Protein AF-A0A938CHU1-F1 (afdb_monomer_lite)

Structure (mmCIF, N/CA/C/O backbone):
data_AF-A0A938CHU1-F1
#
_entry.id   AF-A0A938CHU1-F1
#
loop_
_atom_site.group_PDB
_atom_site.id
_atom_site.type_symbol
_atom_site.label_atom_id
_atom_site.label_alt_id
_atom_site.label_comp_id
_atom_site.label_asym_id
_atom_site.label_entity_id
_atom_site.label_seq_id
_atom_site.pdbx_PDB_ins_code
_atom_site.Cartn_x
_atom_site.Cartn_y
_atom_site.Cartn_z
_atom_site.occupancy
_atom_site.B_iso_or_equiv
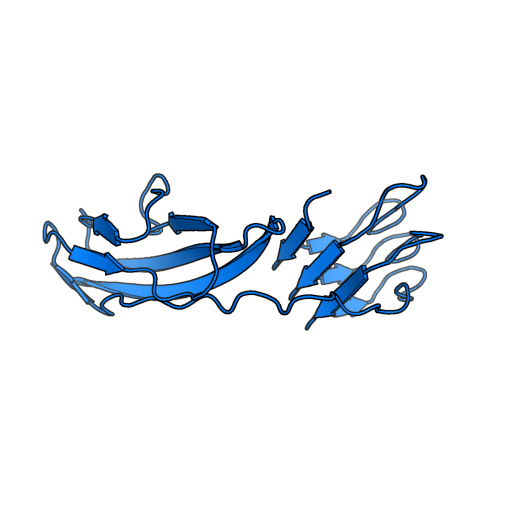_atom_site.auth_seq_id
_atom_site.auth_comp_id
_atom_site.auth_asym_id
_atom_site.auth_atom_id
_atom_site.pdbx_PDB_model_num
ATOM 1 N N . THR A 1 1 ? -0.183 15.457 -12.286 1.00 58.09 1 THR A N 1
ATOM 2 C CA . THR A 1 1 ? 0.098 14.006 -12.306 1.00 58.09 1 THR A CA 1
ATOM 3 C C . THR A 1 1 ? 0.262 13.580 -10.870 1.00 58.09 1 THR A C 1
ATOM 5 O O . THR A 1 1 ? 1.089 14.182 -10.195 1.00 58.09 1 THR A O 1
ATOM 8 N N . HIS A 1 2 ? -0.582 12.668 -10.393 1.00 72.88 2 HIS A N 1
ATOM 9 C CA . HIS A 1 2 ? -0.527 12.168 -9.017 1.00 72.88 2 HIS A CA 1
ATOM 10 C C . HIS A 1 2 ? 0.364 10.927 -8.959 1.00 72.88 2 HIS A C 1
ATOM 12 O O . HIS A 1 2 ? 0.427 10.177 -9.934 1.00 72.88 2 HIS A O 1
ATOM 18 N N . ASP A 1 3 ? 1.054 10.753 -7.840 1.00 90.25 3 ASP A N 1
ATOM 19 C CA . ASP A 1 3 ? 1.829 9.558 -7.523 1.00 90.25 3 ASP A CA 1
ATOM 20 C C . ASP A 1 3 ? 0.899 8.360 -7.308 1.00 90.25 3 ASP A C 1
ATOM 22 O O . ASP A 1 3 ? -0.205 8.515 -6.785 1.00 90.25 3 ASP A O 1
ATOM 26 N N . LEU A 1 4 ? 1.363 7.161 -7.667 1.00 91.31 4 LEU A N 1
ATOM 27 C CA . LEU A 1 4 ? 0.663 5.909 -7.380 1.00 91.31 4 LEU A CA 1
ATOM 28 C C . LEU A 1 4 ? 1.518 5.027 -6.471 1.00 91.31 4 LEU A C 1
ATOM 30 O O . LEU A 1 4 ? 2.692 4.788 -6.754 1.00 91.31 4 LEU A O 1
ATOM 34 N N . VAL A 1 5 ? 0.914 4.516 -5.398 1.00 94.00 5 VAL A N 1
ATOM 35 C CA . VAL A 1 5 ? 1.535 3.547 -4.487 1.00 94.00 5 VAL A CA 1
ATOM 36 C C . VAL A 1 5 ? 0.791 2.222 -4.591 1.00 94.00 5 VAL A C 1
ATOM 38 O O . VAL A 1 5 ? -0.428 2.176 -4.435 1.00 94.00 5 VAL A O 1
ATOM 41 N N . LEU A 1 6 ? 1.538 1.154 -4.842 1.00 94.81 6 LEU A N 1
ATOM 42 C CA . LEU A 1 6 ? 1.113 -0.231 -4.739 1.00 94.81 6 LEU A CA 1
ATOM 43 C C . LEU A 1 6 ? 1.800 -0.813 -3.509 1.00 94.81 6 LEU A C 1
ATOM 45 O O . LEU A 1 6 ? 3.027 -0.831 -3.424 1.00 94.81 6 LEU A O 1
ATOM 49 N N . GLU A 1 7 ? 1.011 -1.245 -2.536 1.00 93.38 7 GLU A N 1
ATOM 50 C CA . GLU A 1 7 ? 1.510 -1.726 -1.253 1.00 93.38 7 GLU A CA 1
ATOM 51 C C . GLU A 1 7 ? 0.927 -3.110 -0.972 1.00 93.38 7 GLU A C 1
ATOM 53 O O . GLU A 1 7 ? -0.273 -3.315 -1.145 1.00 93.38 7 GLU A O 1
ATOM 58 N N . GLU A 1 8 ? 1.782 -4.066 -0.602 1.00 93.81 8 GLU A N 1
ATOM 59 C CA . GLU A 1 8 ? 1.401 -5.457 -0.291 1.00 93.81 8 GLU A CA 1
ATOM 60 C C . GLU A 1 8 ? 0.638 -6.164 -1.428 1.00 93.81 8 GLU A C 1
ATOM 62 O O . GLU A 1 8 ? -0.171 -7.060 -1.206 1.00 93.81 8 GLU A O 1
ATOM 67 N N . CYS A 1 9 ? 0.908 -5.764 -2.673 1.00 96.56 9 CYS A N 1
ATOM 68 C CA . CYS A 1 9 ? 0.344 -6.396 -3.865 1.00 96.56 9 CYS A CA 1
ATOM 69 C C . CYS A 1 9 ? 1.168 -7.613 -4.310 1.00 96.56 9 CYS A C 1
ATOM 71 O O . CYS A 1 9 ? 2.399 -7.590 -4.253 1.00 96.56 9 CYS A O 1
ATOM 73 N N . GLU A 1 10 ? 0.493 -8.633 -4.834 1.00 98.12 10 GLU A N 1
ATOM 74 C CA . GLU A 1 10 ? 1.116 -9.815 -5.430 1.00 98.12 10 GLU A CA 1
ATOM 75 C C . GLU A 1 10 ? 0.815 -9.873 -6.933 1.00 98.12 10 GLU A C 1
ATOM 77 O O . GLU A 1 10 ? -0.339 -9.791 -7.357 1.00 98.12 10 GLU A O 1
ATOM 82 N N . PHE A 1 11 ? 1.868 -10.014 -7.736 1.00 98.06 11 PHE A N 1
ATOM 83 C CA . PHE A 1 11 ? 1.818 -10.168 -9.187 1.00 98.06 11 PHE A CA 1
ATOM 84 C C . PHE A 1 11 ? 2.430 -11.518 -9.547 1.00 98.06 11 PHE A C 1
ATOM 86 O O . PHE A 1 11 ? 3.609 -11.595 -9.903 1.00 98.06 11 PHE A O 1
ATOM 93 N N . SER A 1 12 ? 1.643 -12.585 -9.405 1.00 98.12 12 SER A N 1
ATOM 94 C CA . SER A 1 12 ? 2.144 -13.952 -9.524 1.00 98.12 12 SER A CA 1
ATOM 95 C C . SER A 1 12 ? 1.455 -14.782 -10.600 1.00 98.12 12 SER A C 1
ATOM 97 O O . SER A 1 12 ? 0.319 -14.509 -10.995 1.00 98.12 12 SER A O 1
ATOM 99 N N . ASN A 1 13 ? 2.155 -15.817 -11.074 1.00 98.00 13 ASN A N 1
ATOM 100 C CA . ASN A 1 13 ? 1.601 -16.868 -11.935 1.00 98.00 13 ASN A CA 1
ATOM 101 C C . ASN A 1 13 ? 0.956 -16.360 -13.240 1.00 98.00 13 ASN A C 1
ATOM 103 O O .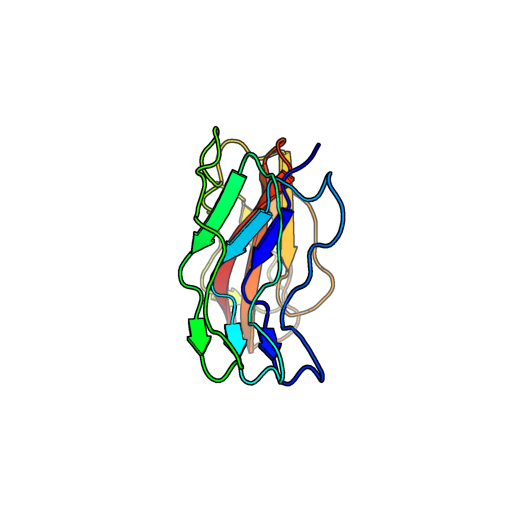 ASN A 1 13 ? 0.060 -16.998 -13.803 1.00 98.00 13 ASN A O 1
ATOM 107 N N . ASN A 1 14 ? 1.400 -15.212 -13.757 1.00 98.00 14 ASN A N 1
ATOM 108 C CA . ASN A 1 14 ? 0.866 -14.677 -15.001 1.00 98.00 14 ASN A CA 1
ATOM 109 C C . ASN A 1 14 ? 1.378 -15.479 -16.205 1.00 98.00 14 ASN A C 1
ATOM 111 O O . ASN A 1 14 ? 2.541 -15.880 -16.287 1.00 98.00 14 ASN A O 1
ATOM 115 N N . ALA A 1 15 ? 0.518 -15.630 -17.220 1.00 97.69 15 ALA A N 1
ATOM 116 C CA . ALA A 1 15 ? 0.854 -16.311 -18.476 1.00 97.69 15 ALA A CA 1
ATOM 117 C C . ALA A 1 15 ? 1.951 -15.598 -19.297 1.00 97.69 15 ALA A C 1
ATOM 119 O O . ALA A 1 15 ? 2.447 -16.144 -20.285 1.00 97.69 15 ALA A O 1
ATOM 120 N N . ARG A 1 16 ? 2.301 -14.362 -18.920 1.00 96.50 16 ARG A N 1
ATOM 121 C CA . ARG A 1 16 ? 3.382 -13.546 -19.485 1.00 96.50 16 ARG A CA 1
ATOM 122 C C . ARG A 1 16 ? 4.107 -12.822 -18.348 1.00 96.50 16 ARG A C 1
ATOM 124 O O . ARG A 1 16 ? 4.659 -13.482 -17.485 1.00 96.50 16 ARG A O 1
ATOM 131 N N . HIS A 1 17 ? 4.154 -11.497 -18.371 1.00 97.62 17 HIS A N 1
ATOM 132 C CA . HIS A 1 17 ? 4.907 -10.680 -17.423 1.00 97.62 17 HIS A CA 1
ATOM 133 C C . HIS A 1 17 ? 4.134 -10.471 -16.120 1.00 97.62 17 HIS A C 1
ATOM 135 O O . HIS A 1 17 ? 2.905 -10.513 -16.147 1.00 97.62 17 HIS A O 1
ATOM 141 N N . GLY A 1 18 ? 4.839 -10.195 -15.020 1.00 97.31 18 GLY A N 1
ATOM 142 C CA . GLY A 1 18 ? 4.193 -9.730 -13.788 1.00 97.31 18 GLY A CA 1
ATOM 143 C C . GLY A 1 18 ? 3.587 -8.338 -13.981 1.00 97.31 18 GLY A C 1
ATOM 144 O O . GLY A 1 18 ? 2.398 -8.124 -13.761 1.00 97.31 18 GLY A O 1
ATOM 145 N N . LEU A 1 19 ? 4.393 -7.402 -14.487 1.00 96.12 19 LEU A N 1
ATOM 146 C CA . LEU A 1 19 ? 3.982 -6.041 -14.835 1.00 96.12 19 LEU A CA 1
ATOM 147 C C . LEU A 1 19 ? 4.466 -5.667 -16.239 1.00 96.12 19 LEU A C 1
ATOM 149 O O . LEU A 1 19 ? 5.586 -5.994 -16.636 1.00 96.12 19 LEU A O 1
ATOM 153 N N . GLN A 1 20 ? 3.639 -4.942 -16.993 1.00 94.50 20 GLN A N 1
ATOM 154 C CA . GLN A 1 20 ? 3.997 -4.454 -18.322 1.00 94.50 20 GLN A CA 1
ATOM 155 C C . GLN A 1 20 ? 3.573 -2.993 -18.514 1.00 94.50 20 GLN A C 1
ATOM 157 O O . GLN A 1 20 ? 2.388 -2.665 -18.521 1.00 94.50 20 GLN A O 1
ATOM 162 N N . PHE A 1 21 ? 4.556 -2.125 -18.743 1.00 91.12 21 PHE A N 1
ATOM 163 C CA . PHE A 1 21 ? 4.390 -0.695 -18.986 1.00 91.12 21 PHE A CA 1
ATOM 164 C C . PHE A 1 21 ? 4.820 -0.374 -20.424 1.00 91.12 21 PHE A C 1
ATOM 166 O O . PHE A 1 21 ? 6.006 -0.248 -20.722 1.00 91.12 21 PHE A O 1
ATOM 173 N N . VAL A 1 22 ? 3.847 -0.316 -21.341 1.00 82.50 22 VAL A N 1
ATOM 174 C CA . VAL A 1 22 ? 4.101 -0.309 -22.799 1.00 82.50 22 VAL A CA 1
ATOM 175 C C . VAL A 1 22 ? 4.195 1.099 -23.393 1.00 82.50 22 VAL A C 1
ATOM 177 O O . VAL A 1 22 ? 4.924 1.313 -24.359 1.00 82.50 22 VAL A O 1
ATOM 180 N N . SER A 1 23 ? 3.451 2.064 -22.852 1.00 78.44 23 SER A N 1
ATOM 181 C CA . SER A 1 23 ? 3.403 3.433 -23.369 1.00 78.44 23 SER A CA 1
ATOM 182 C C . SER A 1 23 ? 4.172 4.410 -22.484 1.00 78.44 23 SER A C 1
ATOM 184 O O . SER A 1 23 ? 4.389 4.167 -21.298 1.00 78.44 23 SER A O 1
ATOM 186 N N . GLY A 1 24 ? 4.520 5.569 -23.050 1.00 74.69 24 GLY A N 1
ATOM 187 C CA . GLY A 1 24 ? 4.916 6.726 -22.249 1.00 74.69 24 GLY A CA 1
ATOM 188 C C . GLY A 1 24 ? 3.781 7.201 -21.332 1.00 74.69 24 GLY A C 1
ATOM 189 O O . GLY A 1 24 ? 2.622 6.814 -21.500 1.00 74.69 24 GLY A O 1
ATOM 190 N N . GLY A 1 25 ? 4.121 8.041 -20.354 1.00 76.44 25 GLY A N 1
ATOM 191 C CA . GLY A 1 25 ? 3.167 8.581 -19.378 1.00 76.44 25 GLY A CA 1
ATOM 192 C C . GLY A 1 25 ? 2.900 7.674 -18.173 1.00 76.44 25 GLY A C 1
ATOM 193 O O . GLY A 1 25 ? 2.181 8.088 -17.267 1.00 76.44 25 GLY A O 1
ATOM 194 N N . VAL A 1 26 ? 3.497 6.478 -18.138 1.00 84.19 26 VAL A N 1
ATOM 195 C CA . VAL A 1 26 ? 3.597 5.669 -16.921 1.00 84.19 26 VAL A CA 1
ATOM 196 C C . VAL A 1 26 ? 4.832 6.121 -16.155 1.00 84.19 26 VAL A C 1
ATOM 198 O O . VAL A 1 26 ? 5.959 5.822 -16.540 1.00 84.19 26 VAL A O 1
ATOM 201 N N . ASP A 1 27 ? 4.610 6.876 -15.090 1.00 88.25 27 ASP A N 1
ATOM 202 C CA . ASP A 1 27 ? 5.661 7.478 -14.285 1.00 88.25 27 ASP A CA 1
ATOM 203 C C . ASP A 1 27 ? 5.169 7.649 -12.845 1.00 88.25 27 ASP A C 1
ATOM 205 O O . ASP A 1 27 ? 3.962 7.629 -12.599 1.00 88.25 27 ASP A O 1
ATOM 209 N N . ARG A 1 28 ? 6.095 7.862 -11.909 1.00 92.19 28 ARG A N 1
ATOM 210 C CA . ARG A 1 28 ? 5.820 8.175 -10.505 1.00 92.19 28 ARG A CA 1
ATOM 211 C C . ARG A 1 28 ? 5.089 7.039 -9.783 1.00 92.19 28 ARG A C 1
ATOM 213 O O . ARG A 1 28 ? 4.060 7.239 -9.136 1.00 92.19 28 ARG A O 1
ATOM 220 N N . LEU A 1 29 ? 5.668 5.841 -9.889 1.00 93.94 29 LEU A N 1
ATOM 221 C CA . LEU A 1 29 ? 5.171 4.610 -9.268 1.00 93.94 29 LEU A CA 1
ATOM 222 C C . LEU A 1 29 ? 5.998 4.208 -8.042 1.00 93.94 29 LEU A C 1
ATOM 224 O O . LEU A 1 29 ? 7.226 4.266 -8.050 1.00 93.94 29 LEU A O 1
ATOM 228 N N . SER A 1 30 ? 5.324 3.752 -6.998 1.00 95.00 30 SER A N 1
ATOM 229 C CA . SER A 1 30 ? 5.940 3.201 -5.797 1.00 95.00 30 SER A CA 1
ATOM 230 C C . SER A 1 30 ? 5.405 1.803 -5.549 1.00 95.00 30 SER A C 1
ATOM 232 O O . SER A 1 30 ? 4.194 1.618 -5.473 1.00 95.00 30 SER A O 1
ATOM 234 N N . PHE A 1 31 ? 6.301 0.832 -5.421 1.00 95.88 31 PHE A N 1
ATOM 235 C CA . PHE A 1 31 ? 5.983 -0.542 -5.052 1.00 95.88 31 PHE A CA 1
ATOM 236 C C . PHE A 1 31 ? 6.576 -0.820 -3.676 1.00 95.88 31 PHE A C 1
ATOM 238 O O . PHE A 1 31 ? 7.778 -0.644 -3.465 1.00 95.88 31 PHE A O 1
ATOM 245 N N . ARG A 1 32 ? 5.741 -1.238 -2.725 1.00 94.81 32 ARG A N 1
ATOM 246 C CA . ARG A 1 32 ? 6.131 -1.456 -1.328 1.00 94.81 32 ARG A CA 1
ATOM 247 C C . ARG A 1 32 ? 5.659 -2.809 -0.851 1.00 94.81 32 ARG A C 1
ATOM 249 O O . ARG A 1 32 ? 4.466 -3.092 -0.897 1.00 94.81 32 ARG A O 1
ATOM 256 N N . ARG A 1 33 ? 6.578 -3.636 -0.354 1.00 95.75 33 ARG A N 1
ATOM 257 C CA . ARG A 1 33 ? 6.264 -4.988 0.135 1.00 95.75 33 ARG A CA 1
ATOM 258 C C . ARG A 1 33 ? 5.480 -5.814 -0.891 1.00 95.75 33 ARG A C 1
ATOM 260 O O . ARG A 1 33 ? 4.649 -6.640 -0.529 1.00 95.75 33 ARG A O 1
ATOM 267 N N . CYS A 1 34 ? 5.714 -5.555 -2.177 1.00 97.94 34 CYS A N 1
ATOM 268 C CA . CYS A 1 34 ? 5.086 -6.296 -3.257 1.00 97.94 34 CYS A CA 1
ATOM 269 C C . CYS A 1 34 ? 5.843 -7.595 -3.530 1.00 97.94 34 CYS A C 1
ATOM 271 O O . CYS A 1 34 ? 7.056 -7.687 -3.321 1.00 97.94 34 CYS A O 1
ATOM 273 N N . LYS A 1 35 ? 5.124 -8.577 -4.061 1.00 98.56 35 LYS A N 1
ATOM 274 C CA . LYS A 1 35 ? 5.692 -9.819 -4.578 1.00 98.56 35 LYS A CA 1
ATOM 275 C C . LYS A 1 35 ? 5.488 -9.887 -6.080 1.00 98.56 35 LYS A C 1
ATOM 277 O O . LYS A 1 35 ? 4.391 -9.604 -6.560 1.00 98.56 35 LYS A O 1
ATOM 282 N N . ILE A 1 36 ? 6.528 -10.242 -6.822 1.00 98.62 36 ILE A N 1
ATOM 283 C CA . ILE A 1 36 ? 6.451 -10.464 -8.267 1.00 98.62 36 ILE A CA 1
ATOM 284 C C . ILE A 1 36 ? 7.097 -11.814 -8.545 1.00 98.62 36 ILE A C 1
ATOM 286 O O . ILE A 1 36 ? 8.324 -11.907 -8.612 1.00 98.62 36 ILE A O 1
ATOM 290 N N . GLU A 1 37 ? 6.284 -12.860 -8.669 1.00 98.56 37 GLU A N 1
ATOM 291 C CA . GLU A 1 37 ? 6.795 -14.232 -8.645 1.00 98.56 37 GLU A CA 1
ATOM 292 C C . GLU A 1 37 ? 6.174 -15.178 -9.672 1.00 98.56 37 GLU A C 1
ATOM 294 O O . GLU A 1 37 ? 5.029 -15.022 -10.085 1.00 98.56 37 GLU A O 1
ATOM 299 N N . ASP A 1 38 ? 6.955 -16.162 -10.112 1.00 98.50 38 ASP A N 1
ATOM 300 C CA . ASP A 1 38 ? 6.488 -17.286 -10.935 1.00 98.50 38 ASP A CA 1
ATOM 301 C C . ASP A 1 38 ? 5.749 -16.890 -12.229 1.00 98.50 38 ASP A C 1
ATOM 303 O O . ASP A 1 38 ? 4.879 -17.605 -12.736 1.00 98.50 38 ASP A O 1
ATOM 307 N N . ASN A 1 39 ? 6.094 -15.737 -12.808 1.00 98.50 39 ASN A N 1
ATOM 308 C CA . ASN A 1 39 ? 5.533 -15.310 -14.084 1.00 98.50 39 ASN A CA 1
ATOM 309 C C . ASN A 1 39 ? 6.286 -15.967 -15.256 1.00 98.50 39 ASN A C 1
ATOM 311 O O . ASN A 1 39 ? 7.516 -16.032 -15.282 1.00 98.50 39 ASN A O 1
ATOM 315 N N . GLN A 1 40 ? 5.550 -16.416 -16.280 1.00 98.19 40 GLN A N 1
ATOM 316 C CA . GLN A 1 40 ? 6.125 -17.087 -17.464 1.00 98.19 40 GLN A CA 1
ATOM 317 C C . GLN A 1 40 ? 7.051 -16.174 -18.295 1.00 98.19 40 GLN A C 1
ATOM 319 O O . GLN A 1 40 ? 7.829 -16.643 -19.124 1.00 98.19 40 GLN A O 1
ATOM 324 N N . GLY A 1 41 ? 6.928 -14.858 -18.130 1.00 97.94 41 GLY A N 1
ATOM 325 C CA . GLY A 1 41 ? 7.765 -13.820 -18.723 1.00 97.94 41 GLY A CA 1
ATOM 326 C C . GLY A 1 41 ? 8.580 -13.067 -17.669 1.00 97.94 41 GLY A C 1
ATOM 327 O O . GLY A 1 41 ? 8.710 -13.499 -16.531 1.00 97.94 41 GLY A O 1
ATOM 328 N N . ALA A 1 42 ? 9.164 -11.932 -18.055 1.00 98.06 42 ALA A N 1
ATOM 329 C CA . ALA A 1 42 ? 9.883 -11.066 -17.115 1.00 98.06 42 ALA A CA 1
ATOM 330 C C . ALA A 1 42 ? 8.981 -10.560 -15.973 1.00 98.06 42 ALA A C 1
ATOM 332 O O . ALA A 1 42 ? 7.795 -10.303 -16.195 1.00 98.06 42 ALA A O 1
ATOM 333 N N . ALA A 1 43 ? 9.568 -10.354 -14.794 1.00 97.94 43 ALA A N 1
ATOM 334 C CA . ALA A 1 43 ? 8.932 -9.744 -13.634 1.00 97.94 43 ALA A CA 1
ATOM 335 C C . ALA A 1 43 ? 8.290 -8.404 -14.009 1.00 97.94 43 ALA A C 1
ATOM 337 O O . ALA A 1 43 ? 7.100 -8.188 -13.780 1.00 97.94 43 ALA A O 1
ATOM 338 N N . VAL A 1 44 ? 9.062 -7.536 -14.666 1.00 96.62 44 VAL A N 1
ATOM 339 C CA . VAL A 1 44 ? 8.610 -6.225 -15.128 1.00 96.62 44 VAL A CA 1
ATOM 340 C C . VAL A 1 44 ? 9.160 -5.945 -16.526 1.00 96.62 44 VAL A C 1
ATOM 342 O O . VAL A 1 44 ? 10.329 -6.187 -16.813 1.00 96.62 44 VAL A O 1
ATOM 345 N N . VAL A 1 45 ? 8.318 -5.405 -17.405 1.00 94.81 45 VAL A N 1
ATOM 346 C CA . VAL A 1 45 ? 8.721 -4.864 -18.711 1.00 94.81 45 VAL A CA 1
ATOM 347 C C . VAL A 1 45 ? 8.369 -3.382 -18.771 1.00 94.81 45 VAL A C 1
ATOM 349 O O . VAL A 1 45 ? 7.213 -3.015 -18.571 1.00 94.81 45 VAL A O 1
ATOM 352 N N . GLY A 1 46 ? 9.353 -2.538 -19.090 1.00 90.25 46 GLY A N 1
ATOM 353 C CA . GLY A 1 46 ? 9.223 -1.080 -18.985 1.00 90.25 46 GLY A CA 1
ATOM 354 C C . GLY A 1 46 ? 9.213 -0.600 -17.522 1.00 90.25 46 GLY A C 1
ATOM 355 O O . GLY A 1 46 ? 9.495 -1.396 -16.637 1.00 90.25 46 GLY A O 1
ATOM 356 N N . PRO A 1 47 ? 8.875 0.670 -17.238 1.00 89.81 47 PRO A N 1
ATOM 357 C CA . PRO A 1 47 ? 8.663 1.726 -18.221 1.00 89.81 47 PRO A CA 1
ATOM 358 C C . PRO A 1 47 ? 9.980 2.103 -18.916 1.00 89.81 47 PRO A C 1
ATOM 360 O O . PRO A 1 47 ? 11.060 1.946 -18.353 1.00 89.81 47 PRO A O 1
ATOM 363 N N . GLY A 1 48 ? 9.889 2.569 -20.165 1.00 84.62 48 GLY A N 1
ATOM 364 C CA . GLY A 1 48 ? 11.064 3.007 -20.930 1.00 84.62 48 GLY A CA 1
ATOM 365 C C . GLY A 1 48 ? 11.680 4.291 -20.366 1.00 84.62 48 GLY A C 1
ATOM 366 O O . GLY A 1 48 ? 12.853 4.309 -20.016 1.00 84.62 48 GLY A O 1
ATOM 367 N N . GLU A 1 49 ? 10.865 5.339 -20.216 1.00 87.31 49 GLU A N 1
ATOM 368 C CA . GLU A 1 49 ? 11.248 6.622 -19.612 1.00 87.31 49 GLU A CA 1
ATOM 369 C C . GLU A 1 49 ? 10.325 6.936 -18.429 1.00 87.31 49 GLU A C 1
ATOM 371 O O . GLU A 1 49 ? 9.109 6.784 -18.533 1.00 87.31 49 GLU A O 1
ATOM 376 N N . TYR A 1 50 ? 10.914 7.363 -17.311 1.00 91.81 50 TYR A N 1
ATOM 377 C CA . TYR A 1 50 ? 10.234 7.694 -16.053 1.00 91.81 50 TYR A CA 1
ATOM 378 C C . TYR A 1 50 ? 11.110 8.643 -15.225 1.00 91.81 50 TYR A C 1
ATOM 380 O O . TYR A 1 50 ? 12.341 8.604 -15.314 1.00 91.81 50 TYR A O 1
ATOM 388 N N . THR A 1 51 ? 10.490 9.493 -14.418 1.00 92.50 51 THR A N 1
ATOM 389 C CA . THR A 1 51 ? 11.134 10.438 -13.504 1.00 92.50 51 THR A CA 1
ATOM 390 C C . THR A 1 51 ? 11.234 9.897 -12.082 1.00 92.50 51 THR A C 1
ATOM 392 O O . THR A 1 51 ? 12.230 10.183 -11.423 1.00 92.50 51 THR A O 1
ATOM 395 N N . ALA A 1 52 ? 10.282 9.072 -11.633 1.00 93.38 52 ALA A N 1
ATOM 396 C CA . ALA A 1 52 ? 10.321 8.451 -10.310 1.00 93.38 52 ALA A CA 1
ATOM 397 C C . ALA A 1 52 ? 9.754 7.025 -10.319 1.00 93.38 52 ALA A C 1
ATOM 399 O O . ALA A 1 52 ? 8.686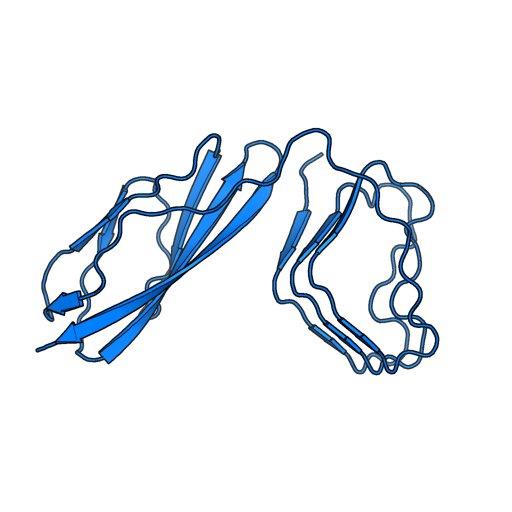 6.755 -10.872 1.00 93.38 52 ALA A O 1
ATOM 400 N N . LEU A 1 53 ? 10.495 6.114 -9.694 1.00 94.44 53 LEU A N 1
ATOM 401 C CA . LEU A 1 53 ? 10.134 4.714 -9.521 1.00 94.44 53 LEU A CA 1
ATOM 402 C C . LEU A 1 53 ? 10.856 4.181 -8.288 1.00 94.44 53 LEU A C 1
ATOM 404 O O . LEU A 1 53 ? 12.084 4.194 -8.249 1.00 94.44 53 LEU A O 1
ATOM 408 N N . GLU A 1 54 ? 10.126 3.690 -7.295 1.00 95.00 54 GLU A N 1
ATOM 409 C CA . GLU A 1 54 ? 10.737 3.057 -6.124 1.00 95.00 54 GLU A CA 1
ATOM 410 C C . GLU A 1 54 ? 10.224 1.633 -5.922 1.00 95.00 54 GLU A C 1
ATOM 412 O O . GLU A 1 54 ? 9.048 1.341 -6.138 1.00 95.00 54 GLU A O 1
ATOM 417 N N . TRP A 1 55 ? 11.135 0.772 -5.474 1.00 95.88 55 TRP A N 1
ATOM 418 C CA . TRP A 1 55 ? 10.872 -0.592 -5.036 1.00 95.88 55 TRP A CA 1
ATOM 419 C C . TRP A 1 55 ? 11.372 -0.694 -3.595 1.00 95.88 55 TRP A C 1
ATOM 421 O O . TRP A 1 55 ? 12.570 -0.563 -3.346 1.00 95.88 55 TRP A O 1
ATOM 431 N N . THR A 1 56 ? 10.475 -0.872 -2.634 1.00 94.81 56 THR A N 1
ATOM 432 C CA . THR A 1 56 ? 10.812 -0.956 -1.206 1.00 94.81 56 THR A CA 1
ATOM 433 C C . THR A 1 56 ? 10.349 -2.294 -0.669 1.00 94.81 56 THR A C 1
ATOM 435 O O . THR A 1 56 ? 9.178 -2.637 -0.815 1.00 94.81 56 THR A O 1
ATOM 438 N N . ASP A 1 57 ? 11.262 -3.063 -0.078 1.00 96.00 57 ASP A N 1
ATOM 439 C CA . ASP A 1 57 ? 10.982 -4.378 0.516 1.00 96.00 57 ASP A CA 1
ATOM 440 C C . ASP A 1 57 ? 10.210 -5.335 -0.413 1.00 96.00 57 ASP A C 1
ATOM 442 O O . ASP A 1 57 ? 9.422 -6.162 0.038 1.00 96.00 57 ASP A O 1
ATOM 446 N N . CYS A 1 58 ? 10.396 -5.197 -1.728 1.00 97.94 58 CYS A N 1
ATOM 447 C CA . CYS A 1 58 ? 9.754 -6.060 -2.711 1.00 97.94 58 CYS A CA 1
ATOM 448 C C . CYS A 1 58 ? 10.557 -7.349 -2.901 1.00 97.94 58 CYS A C 1
ATOM 450 O O . CYS A 1 58 ? 11.787 -7.340 -2.857 1.00 97.94 58 CYS A O 1
ATOM 452 N N . THR A 1 59 ? 9.852 -8.443 -3.167 1.00 98.44 59 THR A N 1
ATOM 453 C CA . THR A 1 59 ? 10.448 -9.744 -3.494 1.00 98.44 59 THR A CA 1
ATOM 454 C C . THR A 1 59 ? 10.176 -10.073 -4.956 1.00 98.44 59 THR A C 1
ATOM 456 O O . THR A 1 59 ? 9.072 -9.842 -5.455 1.00 98.44 59 THR A O 1
ATOM 459 N N . VAL A 1 60 ? 11.206 -10.544 -5.663 1.00 98.56 60 VAL A N 1
ATOM 460 C CA . VAL A 1 60 ? 11.135 -10.857 -7.095 1.00 98.56 60 VAL A CA 1
ATOM 461 C C . VAL A 1 60 ? 11.882 -12.154 -7.364 1.00 98.56 60 VAL A C 1
ATOM 463 O O . VAL A 1 60 ? 13.111 -12.191 -7.293 1.00 98.56 60 VAL A O 1
ATOM 466 N N . GLU A 1 61 ? 11.147 -13.217 -7.668 1.00 98.56 61 GLU A N 1
ATOM 467 C CA . GLU A 1 61 ? 11.718 -14.553 -7.854 1.00 98.56 61 GLU A CA 1
ATOM 468 C C . GLU A 1 61 ? 10.910 -15.416 -8.829 1.00 98.56 61 GLU A C 1
ATOM 470 O O . GLU A 1 61 ? 9.792 -15.083 -9.183 1.00 98.56 61 GLU A O 1
ATOM 475 N N . GLY A 1 62 ? 11.486 -16.506 -9.339 1.00 98.12 62 GLY A N 1
ATOM 476 C CA . GLY A 1 62 ? 10.744 -17.468 -10.175 1.00 98.12 62 GLY A CA 1
ATOM 477 C C . GLY A 1 62 ? 10.280 -16.986 -11.563 1.00 98.12 62 GLY A C 1
ATOM 478 O O . GLY A 1 62 ? 9.741 -17.779 -12.329 1.00 98.12 62 GLY A O 1
ATOM 479 N N . ASN A 1 63 ? 10.514 -15.725 -11.940 1.00 98.56 63 ASN A N 1
ATOM 480 C CA . ASN A 1 63 ? 10.139 -15.199 -13.255 1.00 98.56 63 ASN A CA 1
ATOM 481 C C . ASN A 1 63 ? 11.154 -15.594 -14.341 1.00 98.56 63 ASN A C 1
ATOM 483 O O . ASN A 1 63 ? 12.317 -15.884 -14.049 1.00 98.56 63 ASN A O 1
ATOM 487 N N . ALA A 1 64 ? 10.769 -15.500 -15.620 1.00 98.06 64 ALA A N 1
ATOM 488 C CA . AL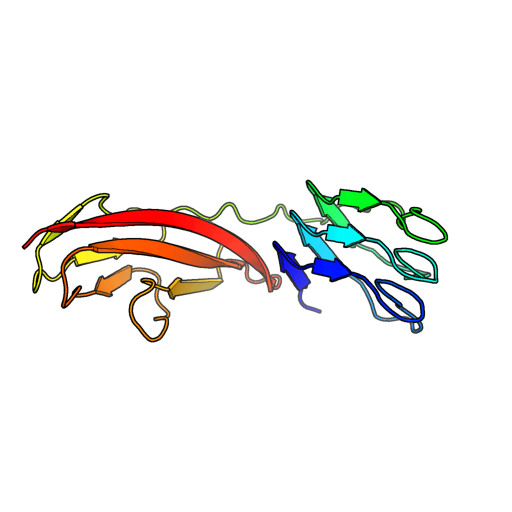A A 1 64 ? 11.708 -15.736 -16.729 1.00 98.06 64 ALA A CA 1
ATOM 489 C C . ALA A 1 64 ? 12.895 -14.748 -16.738 1.00 98.06 64 ALA A C 1
ATOM 491 O O . ALA A 1 64 ? 13.983 -15.081 -17.203 1.00 98.06 64 ALA A O 1
ATOM 492 N N . SER A 1 65 ? 12.687 -13.539 -16.214 1.00 97.75 65 SER A N 1
ATOM 493 C CA . SER A 1 65 ? 13.739 -12.629 -15.746 1.00 97.75 65 SER A CA 1
ATOM 494 C C . SER A 1 65 ? 13.231 -11.933 -14.487 1.00 97.75 65 SER A C 1
ATOM 496 O O . SER A 1 65 ? 12.092 -11.471 -14.468 1.00 97.75 65 SER A O 1
ATOM 498 N N . ASN A 1 66 ? 14.072 -11.845 -13.456 1.00 98.19 66 ASN A N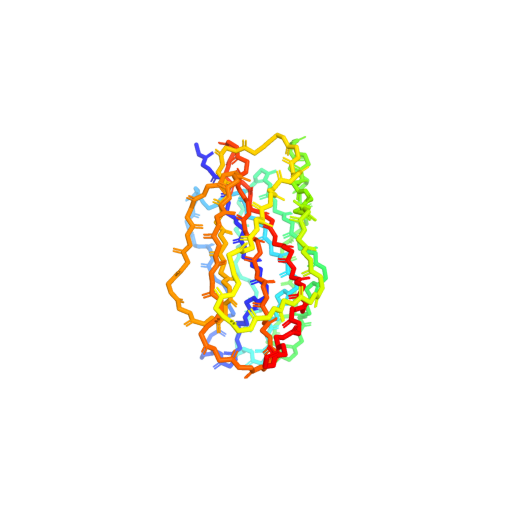 1
ATOM 499 C CA . ASN A 1 66 ? 13.777 -11.140 -12.203 1.00 98.19 66 ASN A CA 1
ATOM 500 C C . ASN A 1 66 ? 14.293 -9.690 -12.210 1.00 98.19 66 ASN A C 1
ATOM 502 O O . ASN A 1 66 ? 14.377 -9.061 -11.157 1.00 98.19 66 ASN A O 1
ATOM 506 N N . ASP A 1 67 ? 14.671 -9.162 -13.376 1.00 96.50 67 ASP A N 1
ATOM 507 C CA . ASP A 1 67 ? 15.180 -7.801 -13.483 1.00 96.50 67 ASP A CA 1
ATOM 508 C C . ASP A 1 67 ? 14.065 -6.786 -13.210 1.00 96.50 67 ASP A C 1
ATOM 510 O O . ASP A 1 67 ? 12.949 -6.887 -13.731 1.00 96.50 67 ASP A O 1
ATOM 514 N N . LEU A 1 68 ? 14.398 -5.774 -12.411 1.00 96.25 68 LEU A N 1
ATOM 515 C CA . LEU A 1 68 ? 13.557 -4.608 -12.182 1.00 96.25 68 LEU A CA 1
ATOM 516 C C . LEU A 1 68 ? 14.154 -3.383 -12.885 1.00 96.25 68 LEU A C 1
ATOM 518 O O . LEU A 1 68 ? 15.380 -3.236 -12.938 1.00 96.25 68 LEU A O 1
ATOM 522 N N . PRO A 1 69 ? 13.320 -2.449 -13.371 1.00 94.56 69 PRO A N 1
ATOM 523 C CA . PRO A 1 69 ? 13.797 -1.142 -13.790 1.00 94.56 69 PRO A CA 1
ATOM 524 C C . PRO A 1 69 ? 14.475 -0.427 -12.620 1.00 94.56 69 PRO A C 1
ATOM 526 O O . PRO A 1 69 ? 14.029 -0.523 -11.473 1.00 94.56 69 PRO A O 1
ATOM 529 N N . ALA A 1 70 ? 15.545 0.307 -12.925 1.00 94.31 70 ALA A N 1
ATOM 530 C CA . ALA A 1 70 ? 16.320 1.026 -11.924 1.00 94.31 70 ALA A CA 1
ATOM 531 C C . ALA A 1 70 ? 15.438 1.963 -11.083 1.00 94.31 70 ALA A C 1
ATOM 533 O O . ALA A 1 70 ? 14.577 2.675 -11.596 1.00 94.31 70 ALA A O 1
ATOM 534 N N . ALA A 1 71 ? 15.672 2.001 -9.776 1.00 94.88 71 ALA A N 1
ATOM 535 C CA . ALA A 1 71 ? 14.965 2.948 -8.931 1.00 94.88 71 ALA A CA 1
ATOM 536 C C . ALA A 1 71 ? 15.392 4.393 -9.258 1.00 94.88 71 ALA A C 1
ATOM 538 O O . ALA A 1 71 ? 16.576 4.678 -9.460 1.00 94.88 71 ALA A O 1
ATOM 539 N N . LYS A 1 72 ? 14.426 5.313 -9.263 1.00 94.25 72 LYS A N 1
ATOM 540 C CA . LYS A 1 72 ? 14.630 6.765 -9.298 1.00 94.25 72 LYS A CA 1
ATOM 541 C C . LYS A 1 72 ? 13.862 7.395 -8.133 1.00 94.25 72 LYS A C 1
ATOM 543 O O . LYS A 1 72 ? 12.667 7.125 -7.999 1.00 94.25 72 LYS A O 1
ATOM 548 N N . PRO A 1 73 ? 14.514 8.210 -7.288 1.00 92.12 73 PRO A N 1
ATOM 549 C CA . PRO A 1 73 ? 13.883 8.751 -6.093 1.00 92.12 73 PRO A CA 1
ATOM 550 C C . PRO A 1 73 ? 12.764 9.736 -6.441 1.00 92.12 73 PRO A C 1
ATOM 552 O O . PRO A 1 73 ? 12.839 10.471 -7.424 1.00 92.12 73 PRO A O 1
ATOM 555 N N . PHE A 1 74 ? 11.751 9.784 -5.581 1.00 92.06 74 PHE A N 1
ATOM 556 C CA . PHE A 1 74 ? 10.760 10.855 -5.587 1.00 92.06 74 PHE A CA 1
ATOM 557 C C . PHE A 1 74 ? 11.364 12.134 -4.994 1.00 92.06 74 PHE A C 1
ATOM 559 O O . PHE A 1 74 ? 12.220 12.064 -4.114 1.00 92.06 74 PHE A O 1
ATOM 566 N N . ALA A 1 75 ? 10.903 13.296 -5.469 1.00 88.62 75 ALA A N 1
ATOM 567 C CA . ALA A 1 75 ? 11.355 14.594 -4.961 1.00 88.62 75 ALA A CA 1
ATOM 568 C C . ALA A 1 75 ? 10.952 14.815 -3.494 1.00 88.62 75 ALA A C 1
ATOM 570 O O . ALA A 1 75 ? 11.776 15.230 -2.685 1.00 88.62 75 ALA A O 1
ATOM 571 N N . GLU A 1 76 ? 9.704 14.481 -3.160 1.00 86.8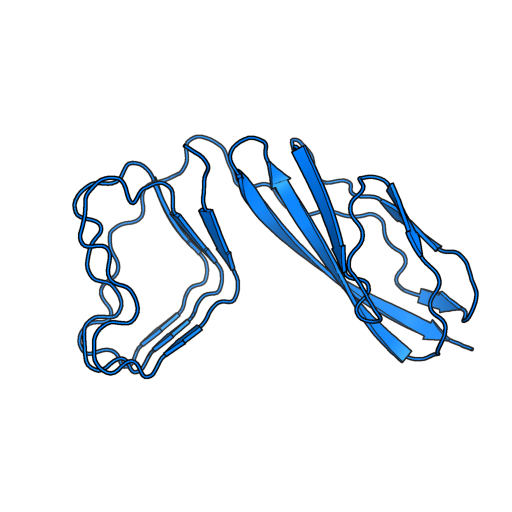1 76 GLU A N 1
ATOM 572 C CA . GLU A 1 76 ? 9.177 14.543 -1.796 1.00 86.81 76 GLU A CA 1
ATOM 573 C C . GLU A 1 76 ? 9.200 13.151 -1.154 1.00 86.81 76 GLU A C 1
ATOM 575 O O . GLU A 1 76 ? 8.918 12.168 -1.852 1.00 86.81 76 GLU A O 1
ATOM 580 N N . PRO A 1 77 ? 9.504 13.027 0.152 1.00 84.62 77 PRO A N 1
ATOM 581 C CA . PRO A 1 77 ? 9.484 11.748 0.854 1.00 84.62 77 PRO A CA 1
ATOM 582 C C . PRO A 1 77 ? 8.072 11.150 0.923 1.00 84.62 77 PRO A C 1
ATOM 584 O O . PRO A 1 77 ? 7.064 11.818 0.697 1.00 84.62 77 PRO A O 1
ATOM 587 N N . ALA A 1 78 ? 7.994 9.850 1.211 1.00 85.25 78 ALA A N 1
ATOM 588 C CA . ALA A 1 78 ? 6.711 9.212 1.477 1.00 85.25 78 ALA A CA 1
ATOM 589 C C . ALA A 1 78 ? 6.153 9.744 2.801 1.00 85.25 78 ALA A C 1
ATOM 591 O O . ALA A 1 78 ? 6.945 9.925 3.732 1.00 85.25 78 ALA A O 1
ATOM 592 N N . PRO A 1 79 ? 4.826 9.901 2.949 1.00 91.81 79 PRO A N 1
ATOM 593 C CA . PRO A 1 79 ? 4.267 10.025 4.284 1.00 91.81 79 PRO A CA 1
ATOM 594 C C . PRO A 1 79 ? 4.601 8.765 5.097 1.00 91.81 79 PRO A C 1
ATOM 596 O O . PRO A 1 79 ? 4.724 7.665 4.554 1.00 91.81 79 PRO A O 1
ATOM 599 N N . VAL A 1 80 ? 4.744 8.924 6.410 1.00 93.38 80 VAL A N 1
ATOM 600 C CA . VAL A 1 80 ? 4.874 7.807 7.352 1.00 93.38 80 VAL A CA 1
ATOM 601 C C . VAL A 1 80 ? 3.596 7.769 8.169 1.00 93.38 80 VAL A C 1
ATOM 603 O O . VAL A 1 80 ? 3.401 8.611 9.044 1.00 93.38 80 VAL A O 1
ATOM 606 N N . ALA A 1 81 ? 2.707 6.828 7.847 1.00 96.00 81 ALA A N 1
ATOM 607 C CA . ALA A 1 81 ? 1.406 6.740 8.492 1.00 96.00 81 ALA A CA 1
ATOM 608 C C . ALA A 1 81 ? 1.563 6.553 10.010 1.00 96.00 81 ALA A C 1
ATOM 610 O O . ALA A 1 81 ? 2.228 5.632 10.482 1.00 96.00 81 ALA A O 1
ATOM 611 N N . ALA A 1 82 ? 0.935 7.445 10.767 1.00 97.12 82 ALA A N 1
ATOM 612 C CA . ALA A 1 82 ? 0.958 7.463 12.217 1.00 97.12 82 ALA A CA 1
ATOM 613 C C . ALA A 1 82 ? -0.428 7.805 12.768 1.00 97.12 82 ALA A C 1
ATOM 615 O O . ALA A 1 82 ? -1.167 8.624 12.207 1.00 97.12 82 ALA A O 1
ATOM 616 N N . CYS A 1 83 ? -0.771 7.169 13.888 1.00 98.00 83 CYS A N 1
ATOM 617 C CA . CYS A 1 83 ? -2.039 7.371 14.568 1.00 98.00 83 CYS A CA 1
ATOM 618 C C . CYS A 1 83 ? -1.941 7.249 16.086 1.00 98.00 83 CYS A C 1
ATOM 620 O O . CYS A 1 83 ? -1.230 6.389 16.622 1.00 98.00 83 CYS A O 1
ATOM 622 N N . ASP A 1 84 ? -2.781 8.034 16.749 1.00 97.56 84 ASP A N 1
ATOM 623 C CA . ASP A 1 84 ? -3.223 7.797 18.114 1.00 97.56 84 ASP A CA 1
ATOM 624 C C . ASP A 1 84 ? -4.501 6.943 18.080 1.00 97.56 84 ASP A C 1
ATOM 626 O O . ASP A 1 84 ? -5.506 7.313 17.465 1.00 97.56 84 ASP A O 1
ATOM 630 N N . ALA A 1 85 ? -4.409 5.748 18.655 1.00 96.75 85 ALA A N 1
ATOM 631 C CA . ALA A 1 85 ? -5.450 4.728 18.659 1.00 96.75 85 ALA A CA 1
ATOM 632 C C . ALA A 1 85 ? -5.204 3.798 19.855 1.00 96.75 85 ALA A C 1
ATOM 634 O O . ALA A 1 85 ? -4.047 3.405 20.057 1.00 96.75 85 ALA A O 1
ATOM 635 N N . PRO A 1 86 ? -6.236 3.434 20.635 1.00 96.38 86 PRO A N 1
ATOM 636 C CA . PRO A 1 86 ? -6.055 2.548 21.775 1.00 96.38 86 PRO A CA 1
ATOM 637 C C . PRO A 1 86 ? -5.823 1.102 21.335 1.00 96.38 86 PRO A C 1
ATOM 639 O O . PRO A 1 86 ? -6.323 0.662 20.304 1.00 96.38 86 PRO A O 1
ATOM 642 N N . GLU A 1 87 ? -5.099 0.350 22.161 1.00 97.25 87 GLU A N 1
ATOM 643 C CA . GLU A 1 87 ? -4.849 -1.085 21.953 1.00 97.25 87 GLU A CA 1
ATOM 644 C C . GLU A 1 87 ? -6.014 -1.961 22.439 1.00 97.25 87 GLU A C 1
ATOM 646 O O . GLU A 1 87 ? -6.118 -3.128 22.072 1.00 97.25 87 GLU A O 1
ATOM 651 N N . THR A 1 88 ? -6.904 -1.407 23.269 1.00 97.75 88 THR A N 1
ATOM 652 C CA . THR A 1 88 ? -8.054 -2.124 23.833 1.00 97.75 88 THR A CA 1
ATOM 653 C C . THR A 1 88 ? -9.313 -1.262 23.816 1.00 97.75 88 THR A C 1
ATOM 655 O O . THR A 1 88 ? -9.226 -0.035 23.879 1.00 97.75 88 THR A O 1
ATOM 658 N N . ALA A 1 89 ? -10.477 -1.902 23.739 1.00 97.88 89 ALA A N 1
ATOM 659 C CA . ALA A 1 89 ? -11.789 -1.262 23.833 1.00 97.88 89 ALA A CA 1
ATOM 660 C C . ALA A 1 89 ? -12.817 -2.215 24.464 1.00 97.88 89 ALA A C 1
ATOM 662 O O . ALA A 1 89 ? -12.589 -3.427 24.519 1.00 97.88 89 ALA A O 1
ATOM 663 N N . LYS A 1 90 ? -13.959 -1.693 24.919 1.00 98.31 90 LYS A N 1
ATOM 664 C CA . LYS A 1 90 ? -15.105 -2.518 25.333 1.00 98.31 90 LYS A CA 1
ATOM 665 C C . LYS A 1 90 ? -16.208 -2.531 24.286 1.00 98.31 90 LYS A C 1
ATOM 667 O O . LYS A 1 90 ? -16.400 -1.562 23.553 1.00 98.31 90 LYS A O 1
ATOM 672 N N . VAL A 1 91 ? -16.976 -3.616 24.251 1.00 98.38 91 VAL A N 1
ATOM 673 C CA . VAL A 1 91 ? -18.174 -3.704 23.408 1.00 98.38 91 VAL A CA 1
ATOM 674 C C . VAL A 1 91 ? -19.118 -2.535 23.704 1.00 98.38 91 VAL A C 1
ATOM 676 O O . VAL A 1 91 ? -19.454 -2.260 24.856 1.00 98.38 91 VAL A O 1
ATOM 679 N N . GLY A 1 92 ? -19.558 -1.845 22.650 1.00 97.69 92 GLY A N 1
ATOM 680 C CA . GLY A 1 92 ? -20.479 -0.709 22.756 1.00 97.69 92 GLY A CA 1
ATOM 681 C C . GLY A 1 92 ? -19.841 0.601 23.238 1.00 97.69 92 GLY A C 1
ATOM 682 O O . GLY A 1 92 ? -20.533 1.617 23.316 1.00 97.69 92 GLY A O 1
ATOM 683 N N . GLU A 1 93 ? -18.542 0.613 23.545 1.00 97.75 93 GLU A N 1
ATOM 684 C CA . GLU A 1 93 ? -17.807 1.829 23.886 1.00 97.75 93 GLU A CA 1
ATOM 685 C C . GLU A 1 93 ? -17.519 2.660 22.629 1.00 97.75 93 GLU A C 1
ATOM 687 O O . GLU A 1 93 ? -17.054 2.140 21.616 1.00 97.75 93 GLU A O 1
ATOM 692 N N . GLN A 1 94 ? -17.771 3.971 22.699 1.00 97.69 94 GLN A N 1
ATOM 693 C CA . GLN A 1 94 ? -17.371 4.899 21.644 1.00 97.69 94 GLN A CA 1
ATOM 694 C C . GLN A 1 94 ? -15.917 5.322 21.846 1.00 97.69 94 GLN A C 1
ATOM 696 O O . GLN A 1 94 ? -15.597 6.063 22.775 1.00 97.69 94 GLN A O 1
ATOM 701 N N . VAL A 1 95 ? -15.060 4.903 20.923 1.00 97.50 95 VAL A N 1
ATOM 702 C CA . VAL A 1 95 ? -13.616 5.123 20.958 1.00 97.50 95 VAL A CA 1
ATOM 703 C C . VAL A 1 95 ? -13.217 6.166 19.918 1.00 97.50 95 VAL A C 1
ATOM 705 O O . VAL A 1 95 ? -13.729 6.157 18.800 1.00 97.50 95 VAL A O 1
ATOM 708 N N . ALA A 1 96 ? -12.311 7.075 20.281 1.00 97.75 96 ALA A N 1
ATOM 709 C CA . ALA A 1 96 ? -11.761 8.077 19.371 1.00 97.75 96 ALA A CA 1
ATOM 710 C C . ALA A 1 96 ? -10.440 7.600 18.750 1.00 97.75 96 ALA A C 1
ATOM 712 O O . ALA A 1 96 ? -9.593 7.030 19.437 1.00 97.75 96 ALA A O 1
ATOM 713 N N . PHE A 1 97 ? -10.262 7.882 17.462 1.00 98.31 97 PHE A N 1
ATOM 714 C CA . PHE A 1 97 ? -9.067 7.572 16.684 1.00 98.31 97 PHE A CA 1
ATOM 715 C C . PHE A 1 97 ? -8.608 8.833 15.968 1.00 98.31 97 PHE A C 1
ATOM 717 O O . PHE A 1 97 ? -9.424 9.565 15.397 1.00 98.31 97 PHE A O 1
ATOM 724 N N . ARG A 1 98 ? -7.301 9.094 15.989 1.00 98.31 98 ARG A N 1
ATOM 725 C CA . ARG A 1 98 ? -6.735 10.313 15.417 1.00 98.31 98 ARG A CA 1
ATOM 726 C C . ARG A 1 98 ? -5.515 10.019 14.565 1.00 98.31 98 ARG A C 1
ATOM 728 O O . ARG A 1 98 ? -4.571 9.360 14.992 1.00 98.31 98 ARG A O 1
ATOM 735 N N . CYS A 1 99 ? -5.516 10.573 13.362 1.00 98.31 99 CYS A N 1
ATOM 736 C CA . CYS A 1 99 ? -4.388 10.529 12.459 1.00 98.31 99 CYS A CA 1
ATOM 737 C C . CYS A 1 99 ? -3.403 11.604 12.914 1.00 98.31 99 CYS A C 1
ATOM 739 O O . CYS A 1 99 ? -3.770 12.761 13.142 1.00 98.31 99 CYS A O 1
ATOM 741 N N . THR A 1 100 ? -2.151 11.200 13.087 1.00 97.88 100 THR A N 1
ATOM 742 C CA . THR A 1 100 ? -1.035 12.070 13.477 1.00 97.88 100 THR A CA 1
ATOM 743 C C . THR A 1 100 ? 0.033 12.135 12.388 1.00 97.88 100 THR A C 1
ATOM 745 O O . THR A 1 100 ? 1.119 12.663 12.615 1.00 97.88 100 THR A O 1
ATOM 748 N N . THR A 1 101 ? -0.284 11.624 11.195 1.00 97.31 101 THR A N 1
ATOM 749 C CA . THR A 1 101 ? 0.582 11.702 10.016 1.00 97.31 101 THR A CA 1
ATOM 750 C C . THR A 1 101 ? 0.724 13.166 9.578 1.00 97.31 101 THR A C 1
ATOM 752 O O . THR A 1 101 ? -0.301 13.813 9.352 1.00 97.31 101 THR A O 1
ATOM 755 N N . PRO A 1 102 ? 1.948 13.710 9.457 1.00 94.88 102 PRO A N 1
ATOM 756 C CA . PRO A 1 102 ? 2.158 15.061 8.944 1.00 94.88 102 PRO A CA 1
ATOM 757 C C . PRO A 1 102 ? 1.965 15.124 7.421 1.00 94.88 102 PRO A C 1
ATOM 759 O O . PRO A 1 102 ? 2.106 14.116 6.732 1.00 94.88 102 PRO A O 1
ATOM 762 N N . ASP A 1 103 ? 1.675 16.323 6.908 1.00 92.38 103 ASP A N 1
ATOM 763 C CA . ASP A 1 103 ? 1.704 16.664 5.474 1.00 92.38 103 ASP A CA 1
ATOM 764 C C . ASP A 1 103 ? 0.823 15.789 4.557 1.00 92.38 103 ASP A C 1
ATOM 766 O O . ASP A 1 103 ? 1.148 15.526 3.396 1.00 92.38 103 ASP A O 1
ATOM 770 N N . ILE A 1 104 ? -0.332 15.357 5.072 1.00 94.94 104 ILE A N 1
ATOM 771 C CA . ILE A 1 104 ? -1.340 14.606 4.313 1.00 94.94 104 ILE A CA 1
ATOM 772 C C . ILE A 1 104 ? -2.519 15.482 3.883 1.00 94.94 104 ILE A C 1
ATOM 774 O O . ILE A 1 104 ? -2.861 16.465 4.536 1.00 94.94 104 ILE A O 1
ATOM 778 N N . GLU A 1 105 ? -3.172 15.086 2.795 1.00 94.81 105 GLU A N 1
ATOM 779 C CA . GLU A 1 105 ? -4.438 15.658 2.333 1.00 94.81 105 GLU A CA 1
ATOM 780 C C . GLU A 1 105 ? -5.641 14.904 2.914 1.00 94.81 105 GLU A C 1
ATOM 782 O O . GLU A 1 105 ? -6.626 15.522 3.314 1.00 94.81 105 GLU A O 1
ATOM 787 N N . THR A 1 106 ? -5.572 13.570 2.992 1.00 95.81 106 THR A N 1
ATOM 788 C CA . THR A 1 106 ? -6.689 12.753 3.488 1.00 95.81 106 THR A CA 1
ATOM 789 C C . THR A 1 106 ? -6.234 11.511 4.251 1.00 95.81 106 THR A C 1
ATOM 791 O O . THR A 1 106 ? -5.129 11.000 4.049 1.00 95.81 106 THR A O 1
ATOM 794 N N . ALA A 1 107 ? -7.108 11.040 5.142 1.00 98.00 107 ALA A N 1
ATOM 795 C CA . ALA A 1 107 ? -6.934 9.862 5.982 1.00 98.00 107 ALA A CA 1
ATOM 796 C C . ALA A 1 107 ? -8.205 9.003 5.951 1.00 98.00 107 ALA A C 1
ATOM 798 O O . ALA A 1 107 ? -9.314 9.519 6.105 1.00 98.00 107 ALA A O 1
ATOM 799 N N . MET A 1 108 ? -8.033 7.696 5.782 1.00 98.19 108 MET A N 1
ATOM 800 C CA . MET A 1 108 ? -9.084 6.685 5.798 1.00 98.19 108 MET A CA 1
ATOM 801 C C . MET A 1 108 ? -8.753 5.623 6.841 1.00 98.19 108 MET A C 1
ATOM 803 O O . MET A 1 108 ? -7.623 5.146 6.921 1.00 98.19 108 MET A O 1
ATOM 807 N N . TRP A 1 109 ? -9.761 5.230 7.602 1.00 98.56 109 TRP A N 1
ATOM 808 C CA . TRP A 1 109 ? -9.692 4.221 8.642 1.00 98.56 109 TRP A CA 1
ATOM 809 C C . TRP A 1 109 ? -10.523 3.022 8.244 1.00 98.56 109 TRP A C 1
ATOM 811 O O . TRP A 1 109 ? -11.701 3.173 7.943 1.00 98.56 109 TRP A O 1
ATOM 821 N N . ASP A 1 110 ? -9.929 1.844 8.290 1.00 98.25 110 ASP A N 1
ATOM 822 C CA . ASP A 1 110 ? -10.633 0.572 8.260 1.00 98.25 110 ASP A CA 1
ATOM 823 C C . ASP A 1 110 ? -10.494 -0.068 9.643 1.00 98.25 110 ASP A C 1
ATOM 825 O O . ASP A 1 110 ? -9.385 -0.342 10.100 1.00 98.25 110 ASP A O 1
ATOM 829 N N . PHE A 1 111 ? -11.614 -0.247 10.339 1.00 98.12 111 PHE A N 1
ATOM 830 C CA . PHE A 1 111 ? -11.644 -0.822 11.685 1.00 98.12 111 PHE A CA 1
ATOM 831 C C . PHE A 1 111 ? -11.647 -2.359 11.672 1.00 98.12 111 PHE A C 1
ATOM 833 O O . PHE A 1 111 ? -11.538 -2.978 12.727 1.00 98.12 111 PHE A O 1
ATOM 840 N N . GLY A 1 112 ? -11.757 -2.992 10.499 1.00 97.38 112 GLY A N 1
ATOM 841 C CA . GLY A 1 112 ? -11.780 -4.448 10.353 1.00 97.38 112 GLY A CA 1
ATOM 842 C C . GLY A 1 112 ? -13.124 -5.103 10.694 1.00 97.38 112 GLY A C 1
ATOM 843 O O . GLY A 1 112 ? -13.214 -6.329 10.712 1.00 97.38 112 GLY A O 1
ATOM 844 N N . ASP A 1 113 ? -14.168 -4.317 10.963 1.00 97.12 113 ASP A N 1
ATOM 845 C CA . ASP A 1 113 ? -15.508 -4.794 11.330 1.00 97.12 113 ASP A CA 1
ATOM 846 C C . ASP A 1 113 ? -16.636 -4.246 10.442 1.00 97.12 113 ASP A C 1
ATOM 848 O O . ASP A 1 113 ? -17.809 -4.548 10.671 1.00 97.12 113 ASP A O 1
ATOM 852 N N . GLY A 1 114 ? -16.301 -3.478 9.403 1.00 94.88 114 GLY A N 1
ATOM 853 C CA . GLY A 1 114 ? -17.300 -2.821 8.574 1.00 94.88 114 GLY A CA 1
ATOM 854 C C . GLY A 1 114 ? -16.726 -1.964 7.455 1.00 94.88 114 GLY A C 1
ATOM 855 O O . GLY A 1 114 ? -15.716 -2.291 6.839 1.00 94.88 114 GLY A O 1
ATOM 856 N N . ILE A 1 115 ? -17.441 -0.883 7.146 1.00 95.69 115 ILE A N 1
ATOM 857 C CA . ILE A 1 115 ? -17.095 0.027 6.052 1.00 95.69 115 ILE A CA 1
ATOM 858 C C . ILE A 1 115 ? -16.047 1.036 6.546 1.00 95.69 115 ILE A C 1
ATOM 860 O O . ILE A 1 115 ? -16.254 1.633 7.606 1.00 95.69 115 ILE A O 1
ATOM 864 N N . PRO A 1 116 ? -14.976 1.293 5.773 1.00 97.56 116 PRO A N 1
ATOM 865 C CA . PRO A 1 116 ? -13.995 2.309 6.118 1.00 97.56 116 PRO A CA 1
ATOM 866 C C . PRO A 1 116 ? -14.586 3.720 6.238 1.00 97.56 116 PRO A C 1
ATOM 868 O O . PRO A 1 116 ? -15.514 4.096 5.518 1.00 97.56 116 PRO A O 1
ATOM 871 N N . VAL A 1 117 ? -13.998 4.537 7.109 1.00 98.12 117 VAL A N 1
ATOM 872 C CA . VAL A 1 117 ? -14.419 5.916 7.383 1.00 98.12 117 VAL A CA 1
ATOM 873 C C . VAL A 1 117 ? -13.293 6.885 7.046 1.00 98.12 117 VAL A C 1
ATOM 875 O O . VAL A 1 117 ? -12.135 6.654 7.378 1.00 98.12 117 VAL A O 1
ATOM 878 N N . VAL A 1 118 ? -13.628 8.005 6.409 1.00 98.12 118 VAL A N 1
ATOM 879 C CA . VAL A 1 118 ? -12.667 9.063 6.065 1.00 98.12 118 VAL A CA 1
ATOM 880 C C . VAL A 1 118 ? -12.722 10.180 7.104 1.00 98.12 118 VAL A C 1
ATOM 882 O O . VAL A 1 118 ? -13.802 10.663 7.445 1.00 98.12 118 VAL A O 1
ATOM 885 N N . GLY A 1 119 ? -11.560 10.617 7.587 1.00 97.81 119 GLY A N 1
ATOM 886 C CA . GLY A 1 119 ? -11.442 11.735 8.519 1.00 97.81 119 GLY A CA 1
ATOM 887 C C . GLY A 1 119 ? -10.128 11.737 9.296 1.00 97.81 119 GLY A C 1
ATOM 888 O O . GLY A 1 119 ? -9.566 10.689 9.607 1.00 97.81 119 GLY A O 1
ATOM 889 N N . ASN A 1 120 ? -9.641 12.930 9.647 1.00 96.94 120 ASN A N 1
ATOM 890 C CA . ASN A 1 120 ? -8.431 13.057 10.464 1.00 96.94 120 ASN A CA 1
ATOM 891 C C . ASN A 1 120 ? -8.659 12.624 11.923 1.00 96.94 120 ASN A C 1
ATOM 893 O O . ASN A 1 120 ? -7.764 12.074 12.557 1.00 96.94 120 ASN A O 1
ATOM 897 N N . GLU A 1 121 ? -9.857 12.869 12.449 1.00 97.44 121 GLU A N 1
ATOM 898 C CA . GLU A 1 121 ? -10.310 12.395 13.753 1.00 97.44 121 GLU A CA 1
ATOM 899 C C . GLU A 1 121 ? -11.692 11.773 13.572 1.00 97.44 121 GLU A C 1
ATOM 901 O O . GLU A 1 121 ? -12.591 12.398 13.004 1.00 97.44 121 GLU A O 1
ATOM 906 N N . VAL A 1 122 ? -11.843 10.528 14.008 1.00 98.19 122 VAL A N 1
ATOM 907 C CA . VAL A 1 122 ? -13.068 9.744 13.843 1.00 98.19 122 VAL A CA 1
ATOM 908 C C . VAL A 1 122 ? -13.402 9.030 15.146 1.00 98.19 122 VAL A C 1
ATOM 910 O O . VAL A 1 122 ? -12.543 8.822 16.003 1.00 98.19 122 VAL A O 1
ATOM 913 N N . LYS A 1 123 ? -14.670 8.654 15.305 1.00 97.94 123 LYS A N 1
ATOM 914 C CA . LYS A 1 123 ? -15.123 7.823 16.419 1.00 97.94 123 LYS A CA 1
ATOM 915 C C . LYS A 1 123 ? -15.716 6.531 15.883 1.00 97.94 123 LYS A C 1
ATOM 917 O O . LYS A 1 123 ? -16.435 6.575 14.888 1.00 97.94 123 LYS A O 1
ATOM 922 N N . HIS A 1 124 ? -15.455 5.426 16.570 1.00 98.00 124 HIS A N 1
ATOM 923 C CA . HIS A 1 124 ? -15.943 4.096 16.208 1.00 98.00 124 HIS A CA 1
ATOM 924 C C . HIS A 1 124 ? -16.457 3.340 17.433 1.00 98.00 124 HIS A C 1
ATOM 926 O O . HIS A 1 124 ? -16.059 3.641 18.559 1.00 98.00 124 HIS A O 1
ATOM 932 N N . VAL A 1 125 ? -17.355 2.383 17.210 1.00 98.12 125 VAL A N 1
ATOM 933 C CA . VAL A 1 125 ? -17.908 1.493 18.237 1.00 98.12 125 VAL A CA 1
ATOM 934 C C . VAL A 1 125 ? -17.813 0.065 17.718 1.00 98.12 125 VAL A C 1
ATOM 936 O O . VAL A 1 125 ? -18.434 -0.256 16.709 1.00 98.12 125 VAL A O 1
ATOM 939 N N . TYR A 1 126 ? -17.094 -0.797 18.437 1.00 98.31 126 TYR A N 1
ATOM 940 C CA . TYR A 1 126 ? -17.074 -2.229 18.145 1.00 98.31 126 TYR A CA 1
ATOM 941 C C . TYR A 1 126 ? -18.274 -2.918 18.805 1.00 98.31 126 TYR A C 1
ATOM 943 O O . TYR A 1 126 ? -18.492 -2.808 20.015 1.00 98.31 126 TYR A O 1
ATOM 951 N N . GLU A 1 127 ? -19.065 -3.645 18.015 1.00 98.12 127 GLU A N 1
ATOM 952 C CA . GLU A 1 127 ? -20.303 -4.286 18.493 1.00 98.12 127 GLU A CA 1
ATOM 953 C C . GLU A 1 127 ? -20.091 -5.681 19.098 1.00 98.12 127 GLU A C 1
ATOM 955 O O . GLU A 1 127 ? -20.991 -6.227 19.740 1.00 98.12 127 GLU A O 1
ATOM 960 N N . LYS A 1 128 ? -18.926 -6.295 18.874 1.00 98.06 128 LYS A N 1
ATOM 961 C CA . LYS A 1 128 ? -18.623 -7.665 19.302 1.00 98.06 128 LYS A CA 1
ATOM 962 C C . LYS A 1 128 ? -17.217 -7.741 19.899 1.00 98.06 128 LYS A C 1
ATOM 964 O O . LYS A 1 128 ? -16.349 -6.974 19.493 1.00 98.06 128 LYS A O 1
ATOM 969 N N . PRO A 1 129 ? -16.979 -8.649 20.861 1.00 98.38 129 PRO A N 1
ATOM 970 C CA . PRO A 1 129 ? -15.635 -8.894 21.357 1.00 98.38 129 PRO A CA 1
ATOM 971 C C . PRO A 1 129 ? -14.802 -9.621 20.294 1.00 98.38 129 PRO A C 1
ATOM 973 O O . PRO A 1 129 ? -15.335 -10.420 19.518 1.00 98.38 129 PRO A O 1
ATOM 976 N N . GLY A 1 130 ? -13.495 -9.380 20.284 1.00 98.06 130 GLY A N 1
ATOM 977 C CA . GLY A 1 130 ? -12.578 -9.963 19.307 1.00 98.06 130 GLY A CA 1
ATOM 978 C C . GLY A 1 130 ? -11.289 -9.165 19.149 1.00 98.06 130 GLY A C 1
ATOM 979 O O . GLY A 1 130 ? -11.104 -8.128 19.779 1.00 98.06 130 GLY A O 1
ATOM 980 N N . GLU A 1 131 ? -10.395 -9.660 18.302 1.00 98.31 131 GLU A N 1
ATOM 981 C CA . GLU A 1 131 ? -9.229 -8.904 17.848 1.00 98.31 131 GLU A CA 1
ATOM 982 C C . GLU A 1 131 ? -9.516 -8.324 16.468 1.00 98.31 131 GLU A C 1
ATOM 984 O O . GLU A 1 131 ? -9.874 -9.052 15.541 1.00 98.31 131 GLU A O 1
ATOM 989 N N . TYR A 1 132 ? -9.348 -7.012 16.340 1.00 98.12 132 TYR A N 1
ATOM 990 C CA . TYR A 1 132 ? -9.585 -6.278 15.105 1.00 98.12 132 TYR A CA 1
ATOM 991 C C . TYR A 1 132 ? -8.276 -5.699 14.583 1.00 98.12 132 TYR A C 1
ATOM 993 O O . TYR A 1 132 ? -7.493 -5.122 15.340 1.00 98.12 132 TYR A O 1
ATOM 1001 N N . THR A 1 133 ? -8.029 -5.850 13.282 1.00 97.94 133 THR A N 1
ATOM 1002 C CA . THR A 1 133 ? -6.909 -5.183 12.609 1.00 97.94 133 THR A CA 1
ATOM 1003 C C . THR A 1 133 ? -7.366 -3.810 12.131 1.00 97.94 133 THR A C 1
ATOM 1005 O O . THR A 1 133 ? -7.957 -3.686 11.062 1.00 97.94 133 THR A O 1
ATOM 1008 N N . LEU A 1 134 ? -7.067 -2.783 12.923 1.00 98.00 134 LEU A N 1
ATOM 1009 C CA . LEU A 1 134 ? -7.225 -1.386 12.538 1.00 98.00 134 LEU A CA 1
ATOM 1010 C C . LEU A 1 134 ? -6.185 -1.040 11.471 1.00 98.00 134 LEU A C 1
ATOM 1012 O O . LEU A 1 134 ? -4.987 -1.171 11.724 1.00 98.00 134 LEU A O 1
ATOM 1016 N N . ALA A 1 135 ? -6.617 -0.530 10.323 1.00 97.69 135 ALA A N 1
ATOM 1017 C CA . ALA A 1 135 ? -5.746 0.030 9.301 1.00 97.69 135 ALA A CA 1
ATOM 1018 C C . ALA A 1 135 ? -6.028 1.524 9.093 1.00 97.69 135 ALA A C 1
ATOM 1020 O O . ALA A 1 135 ? -7.159 1.937 8.853 1.00 97.69 135 ALA A O 1
ATOM 1021 N N . LEU A 1 136 ? -4.973 2.333 9.146 1.00 98.12 136 LEU A N 1
ATOM 1022 C CA . LEU A 1 136 ? -4.971 3.724 8.708 1.00 98.12 136 LEU A CA 1
ATOM 1023 C C . LEU A 1 136 ? -4.287 3.793 7.345 1.00 98.12 136 LEU A C 1
ATOM 1025 O O . LEU A 1 136 ? -3.142 3.359 7.214 1.00 98.12 136 LEU A O 1
ATOM 1029 N N . VAL A 1 137 ? -4.953 4.390 6.362 1.00 96.75 137 VAL A N 1
ATOM 1030 C CA . VAL A 1 137 ? -4.365 4.754 5.072 1.00 96.75 137 VAL A CA 1
ATOM 1031 C C . VAL A 1 137 ? -4.401 6.268 4.932 1.00 96.75 137 VAL A C 1
ATOM 1033 O O . VAL A 1 137 ? -5.445 6.892 5.118 1.00 96.75 137 VAL A O 1
ATOM 1036 N N . THR A 1 138 ? -3.264 6.874 4.623 1.00 96.69 138 THR A N 1
ATOM 1037 C CA . THR A 1 138 ? -3.140 8.319 4.424 1.00 96.69 138 THR A CA 1
ATOM 1038 C C . THR A 1 138 ? -2.589 8.623 3.049 1.00 96.69 138 THR A C 1
ATOM 1040 O O . THR A 1 138 ? -1.821 7.831 2.512 1.00 96.69 138 THR A O 1
ATOM 1043 N N . TRP A 1 139 ? -2.958 9.771 2.486 1.00 94.44 139 TRP A N 1
ATOM 1044 C CA . TRP A 1 139 ? -2.432 10.237 1.206 1.00 94.44 139 TRP A CA 1
ATOM 1045 C C . TRP A 1 139 ? -1.970 11.682 1.316 1.00 94.44 139 TRP A C 1
ATOM 1047 O O . TRP A 1 139 ? -2.712 12.539 1.796 1.00 94.44 139 TRP A O 1
ATOM 1057 N N . ALA A 1 140 ? -0.751 11.949 0.854 1.00 93.25 140 ALA A N 1
ATOM 1058 C CA . ALA A 1 140 ? -0.242 13.299 0.641 1.00 93.25 140 ALA A CA 1
ATOM 1059 C C . ALA A 1 140 ? -0.923 13.961 -0.564 1.00 93.25 140 ALA A C 1
ATOM 1061 O O . ALA A 1 140 ? -1.411 13.268 -1.457 1.00 93.25 140 ALA A O 1
ATOM 1062 N N . ALA A 1 141 ? -0.856 15.292 -0.650 1.00 90.75 141 ALA A N 1
ATOM 1063 C CA . ALA A 1 141 ? -1.388 16.048 -1.793 1.00 90.75 141 ALA A CA 1
ATOM 1064 C C . ALA A 1 141 ? -0.754 15.649 -3.142 1.00 90.75 141 ALA A C 1
ATOM 1066 O O . ALA A 1 141 ? -1.322 15.868 -4.210 1.00 90.75 141 ALA A O 1
ATOM 1067 N N . SER A 1 142 ? 0.437 15.040 -3.119 1.00 89.81 142 SER A N 1
ATOM 1068 C CA . SER A 1 142 ? 1.065 14.498 -4.325 1.00 89.81 142 SER A CA 1
ATOM 1069 C C . SER A 1 142 ? 0.405 13.206 -4.827 1.00 89.81 142 SER A C 1
ATOM 1071 O O . SER A 1 142 ? 0.641 12.815 -5.968 1.00 89.81 142 SER A O 1
ATOM 1073 N N . GLY A 1 143 ? -0.408 12.544 -3.998 1.00 88.88 143 GLY A N 1
ATOM 1074 C CA . GLY A 1 143 ? -1.007 11.230 -4.235 1.00 88.88 143 GLY A CA 1
ATOM 1075 C C . GLY A 1 143 ? -0.287 10.071 -3.537 1.00 88.88 143 GLY A C 1
ATOM 1076 O O . GLY A 1 143 ? -0.818 8.960 -3.511 1.00 88.88 143 GLY A O 1
ATOM 1077 N N . ARG A 1 144 ? 0.896 10.289 -2.932 1.00 91.62 144 ARG A N 1
ATOM 1078 C CA . ARG A 1 144 ? 1.619 9.203 -2.244 1.00 91.62 144 ARG A CA 1
ATOM 1079 C C . ARG A 1 144 ? 0.857 8.747 -1.013 1.00 91.62 144 ARG A C 1
ATOM 1081 O O . ARG A 1 144 ? 0.621 9.538 -0.103 1.00 91.62 144 ARG A O 1
ATOM 1088 N N . GLY A 1 145 ? 0.540 7.458 -0.999 1.00 92.75 145 GLY A N 1
ATOM 1089 C CA . GLY A 1 145 ? -0.074 6.779 0.127 1.00 92.75 145 GLY A CA 1
ATOM 1090 C C . GLY A 1 145 ? 0.933 6.285 1.169 1.00 92.75 145 GLY A C 1
ATOM 1091 O O . GLY A 1 145 ? 2.107 6.036 0.863 1.00 92.75 145 GLY A O 1
ATOM 1092 N N . ALA A 1 146 ? 0.456 6.092 2.392 1.00 93.50 146 ALA A N 1
ATOM 1093 C CA . ALA A 1 146 ? 1.098 5.276 3.413 1.00 93.50 146 ALA A CA 1
ATOM 1094 C C . ALA A 1 146 ? 0.051 4.530 4.236 1.00 93.50 146 ALA A C 1
ATOM 1096 O O . ALA A 1 146 ? -1.062 5.021 4.429 1.00 93.50 146 ALA A O 1
ATOM 1097 N N . ARG A 1 147 ? 0.431 3.360 4.751 1.00 94.62 147 ARG A N 1
ATOM 1098 C CA . ARG A 1 147 ? -0.418 2.531 5.600 1.00 94.62 147 ARG A CA 1
ATOM 1099 C C . ARG A 1 147 ? 0.235 2.263 6.951 1.00 94.62 147 ARG A C 1
ATOM 1101 O O . ARG A 1 147 ? 1.428 1.983 7.027 1.00 94.62 147 ARG A O 1
ATOM 1108 N N . ALA A 1 148 ? -0.571 2.300 8.005 1.00 95.50 148 ALA A N 1
ATOM 1109 C CA . ALA A 1 148 ? -0.235 1.774 9.322 1.00 95.50 148 ALA A CA 1
ATOM 1110 C C . ALA A 1 148 ? -1.317 0.782 9.754 1.00 95.50 148 ALA A C 1
ATOM 1112 O O . ALA A 1 148 ? -2.494 0.988 9.463 1.00 95.50 148 ALA A O 1
ATOM 1113 N N . ALA A 1 149 ? -0.923 -0.277 10.457 1.00 95.88 149 ALA A N 1
ATOM 1114 C CA . ALA A 1 149 ? -1.850 -1.239 11.037 1.00 95.88 149 ALA A CA 1
ATOM 1115 C C . ALA A 1 149 ? -1.584 -1.399 12.537 1.00 95.88 149 ALA A C 1
ATOM 1117 O O . ALA A 1 149 ? -0.433 -1.354 12.977 1.00 95.88 149 ALA A O 1
ATOM 1118 N N . LYS A 1 150 ? -2.649 -1.579 13.319 1.00 96.44 150 LYS A N 1
ATOM 1119 C CA . LYS A 1 150 ? -2.609 -1.865 14.757 1.00 96.44 150 LYS A CA 1
ATOM 1120 C C . LYS A 1 150 ? -3.663 -2.913 15.103 1.00 96.44 150 LYS A C 1
ATOM 1122 O O . LYS A 1 150 ? -4.709 -2.971 14.464 1.00 96.44 150 LYS A O 1
ATOM 1127 N N . THR A 1 151 ? -3.408 -3.704 16.136 1.00 98.06 151 THR A N 1
ATOM 1128 C CA . THR A 1 151 ? -4.425 -4.595 16.704 1.00 98.06 151 THR A CA 1
ATOM 1129 C C . THR A 1 151 ? -5.180 -3.864 17.806 1.00 98.06 151 THR A C 1
ATOM 1131 O O . THR A 1 151 ? -4.559 -3.238 18.664 1.00 98.06 151 THR A O 1
ATOM 1134 N N . VAL A 1 152 ? -6.508 -3.960 17.786 1.00 98.12 152 VAL A N 1
ATOM 1135 C CA . VAL A 1 152 ? -7.382 -3.519 18.877 1.00 98.12 152 VAL A CA 1
ATOM 1136 C C . VAL A 1 152 ? -8.074 -4.744 19.462 1.00 98.12 152 VAL A C 1
ATOM 1138 O O . VAL A 1 152 ? -8.809 -5.443 18.762 1.00 98.12 152 VAL A O 1
ATOM 1141 N N . THR A 1 153 ? -7.850 -5.013 20.746 1.00 98.50 153 THR A N 1
ATOM 1142 C CA . THR A 1 153 ? -8.521 -6.101 21.466 1.00 98.50 153 THR A CA 1
ATOM 1143 C C . THR A 1 153 ? -9.799 -5.580 22.115 1.00 98.50 153 THR A C 1
ATOM 1145 O O . THR A 1 153 ? -9.761 -4.735 23.012 1.00 98.50 153 THR A O 1
ATOM 1148 N N . VAL A 1 154 ? -10.943 -6.104 21.686 1.00 98.50 154 VAL A N 1
ATOM 1149 C CA . VAL A 1 154 ? -12.259 -5.726 22.204 1.00 98.50 154 VAL A CA 1
ATOM 1150 C C . VAL A 1 154 ? -12.727 -6.765 23.211 1.00 98.50 154 VAL A C 1
ATOM 1152 O O . VAL A 1 154 ? -12.964 -7.926 22.864 1.00 98.50 154 VAL A O 1
ATOM 1155 N N . SER A 1 155 ? -12.870 -6.348 24.466 1.00 97.81 155 SER A N 1
ATOM 1156 C CA . SER A 1 155 ? -13.427 -7.178 25.533 1.00 97.81 155 SER A CA 1
ATOM 1157 C C . SER A 1 155 ? -14.936 -6.952 25.688 1.00 97.81 155 SER A C 1
ATOM 1159 O O . SER A 1 155 ? -15.427 -5.890 25.301 1.00 97.81 155 SER A O 1
ATOM 1161 N N . PRO A 1 156 ? -15.671 -7.906 26.286 1.00 95.06 156 PRO A N 1
ATOM 1162 C CA . PRO A 1 156 ? -17.061 -7.697 26.688 1.00 95.06 156 PRO A CA 1
ATOM 1163 C C . PRO A 1 156 ? -17.272 -6.455 27.566 1.00 95.06 156 PRO A C 1
ATOM 1165 O O . PRO A 1 156 ? -16.322 -6.051 28.285 1.00 95.06 156 PRO A O 1
#

Sequence (156 aa):
THDLVLEECEFSNNARHGLQFVSGGVDRLSFRRCKIEDNQGAAVVGPGEYTALEWTDCTVEGNASNDLPAAKPFAEPAPVAACDAPETAKVGEQVAFRCTTPDIETAMWDFGDGIPVVGNEVKHVYEKPGEYTLALVTWAASGRGARAAKTVTVSP

Radius of gyration: 18.73 Å; chains: 1; bounding box: 37×34×50 Å

pLDDT: mean 94.88, std 5.49, range [58.09, 98.62]

Foldseek 3Di:
DAAEEDEQEEQEDAQEESEEDDDPPPERYEYYCYEQAQHAYEPYHDDPDYQAYYYYNYYFYNHPHSDDDDGHHDPDDAWAWDKDFDQEEEAFDKGKIATPTPQFDWKWKDFQQDDIDIDRMDIDGHHDFDKTWIKMWTAHPRGHIDIDIHIYGYDD

Secondary structure (DSSP, 8-state):
---EEEES-EEES-SS-SEE--STT---EEEES-EEES-SSBSEE--SS-S-EEEES-EEESSSB---PPPB--SSPPP---EE--SEEETT-EEEEEE--SS-SEEEEE-SSS--EE-SEEEEE--S-EEEEEEEEEE-TTS-EEEEEEEEEEE-